Protein AF-A0A7S4N5Q4-F1 (afdb_monomer)

Foldseek 3Di:
DVVCVVVVLVVVLVVVCVVVVPDVVNVDPVVSVVSSVVVVVVVVVVCVVDVDPLLCCLVPVLVVVLCVPQPVVLVVLLVVLVVCVPVRDPVSNVVSVVSVVSSVVSVVVSVVSSVVSVVCVVVVDD

Structure (mmCIF, N/CA/C/O backbone):
data_AF-A0A7S4N5Q4-F1
#
_entry.id   AF-A0A7S4N5Q4-F1
#
loop_
_atom_site.group_PDB
_atom_site.id
_atom_site.type_symbol
_atom_site.label_atom_id
_atom_site.label_alt_id
_atom_site.label_comp_id
_atom_site.label_asym_id
_atom_site.label_entity_id
_atom_site.label_seq_id
_atom_site.pdbx_PDB_ins_code
_atom_site.Cartn_x
_atom_site.Cartn_y
_atom_site.Cartn_z
_atom_site.occupancy
_atom_site.B_iso_or_equiv
_atom_site.auth_seq_id
_atom_site.auth_comp_id
_atom_site.auth_asym_id
_atom_site.auth_atom_id
_atom_site.pdbx_PDB_model_num
ATOM 1 N N . ILE A 1 1 ? 18.848 3.398 -3.787 1.00 63.28 1 ILE A N 1
ATOM 2 C CA . ILE A 1 1 ? 17.854 2.361 -4.159 1.00 63.28 1 ILE A CA 1
ATOM 3 C C . ILE A 1 1 ? 18.402 0.935 -4.150 1.00 63.28 1 ILE A C 1
ATOM 5 O O . ILE A 1 1 ? 17.706 0.089 -3.616 1.00 63.28 1 ILE A O 1
ATOM 9 N N . LEU A 1 2 ? 19.618 0.643 -4.645 1.00 78.94 2 LEU A N 1
ATOM 10 C CA . LEU A 1 2 ? 20.124 -0.742 -4.739 1.00 78.94 2 LEU A CA 1
ATOM 11 C C . LEU A 1 2 ? 20.109 -1.502 -3.396 1.00 78.94 2 LEU A C 1
ATOM 13 O O . LEU A 1 2 ? 19.575 -2.600 -3.319 1.00 78.94 2 LEU A O 1
ATOM 17 N N . PHE A 1 3 ? 20.618 -0.890 -2.323 1.00 87.88 3 PHE A N 1
ATOM 18 C CA . PHE A 1 3 ? 20.611 -1.493 -0.980 1.00 87.88 3 PHE A CA 1
ATOM 19 C C . PHE A 1 3 ? 19.276 -1.350 -0.241 1.00 87.88 3 PHE A C 1
ATOM 21 O O . PHE A 1 3 ? 19.038 -2.033 0.747 1.00 87.88 3 PHE A O 1
ATOM 28 N N . THR A 1 4 ? 18.403 -0.460 -0.713 1.00 91.12 4 THR A N 1
ATOM 29 C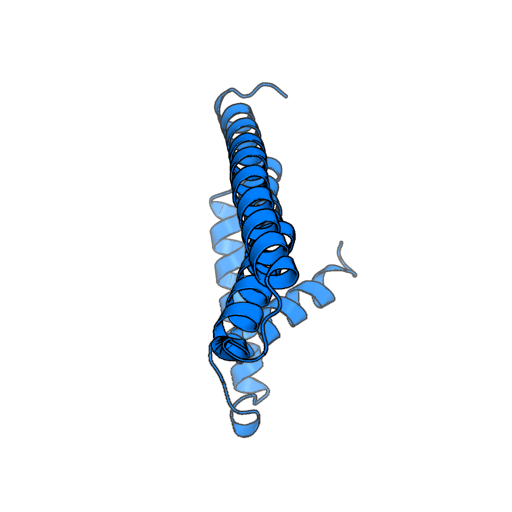 CA . THR A 1 4 ? 17.093 -0.211 -0.102 1.00 91.12 4 THR A CA 1
ATOM 30 C C . THR A 1 4 ? 16.040 -1.163 -0.651 1.00 91.12 4 THR A C 1
ATOM 32 O O . THR A 1 4 ? 15.177 -1.567 0.108 1.00 91.12 4 THR A O 1
ATOM 35 N N . TYR A 1 5 ? 16.126 -1.546 -1.930 1.00 88.19 5 TYR A N 1
ATOM 36 C CA . TYR A 1 5 ? 15.151 -2.376 -2.647 1.00 88.19 5 TYR A CA 1
ATOM 37 C C . TYR A 1 5 ? 14.817 -3.726 -1.983 1.00 88.19 5 TYR A C 1
ATOM 39 O O . TYR A 1 5 ? 13.643 -4.097 -2.000 1.00 88.19 5 TYR A O 1
ATOM 47 N N . PRO A 1 6 ? 15.765 -4.451 -1.350 1.00 89.19 6 PRO A N 1
ATOM 48 C CA . PRO A 1 6 ? 15.443 -5.722 -0.705 1.00 89.19 6 PRO A CA 1
ATOM 49 C C . PRO A 1 6 ? 14.391 -5.603 0.406 1.00 89.19 6 PRO A C 1
ATOM 51 O O . PRO A 1 6 ? 13.568 -6.498 0.557 1.00 89.19 6 PRO A O 1
ATOM 54 N N . LEU A 1 7 ? 14.378 -4.498 1.158 1.00 91.12 7 LEU A N 1
ATOM 55 C CA . LEU A 1 7 ? 13.452 -4.304 2.280 1.00 91.12 7 LEU A CA 1
ATOM 56 C C . LEU A 1 7 ? 11.972 -4.209 1.855 1.00 91.12 7 LEU A C 1
ATOM 58 O O . LEU A 1 7 ? 11.182 -5.031 2.320 1.00 91.12 7 LEU A O 1
ATOM 62 N N . PRO A 1 8 ? 11.555 -3.276 0.972 1.00 90.62 8 PRO A N 1
ATOM 63 C CA . PRO A 1 8 ? 10.177 -3.217 0.501 1.00 90.62 8 PRO A CA 1
ATOM 64 C C . PRO A 1 8 ? 9.802 -4.458 -0.315 1.00 90.62 8 PRO A C 1
ATOM 66 O O . PRO A 1 8 ? 8.653 -4.879 -0.255 1.00 90.62 8 PRO A O 1
ATOM 69 N N . PHE A 1 9 ? 10.749 -5.089 -1.021 1.00 91.25 9 PHE A N 1
ATOM 70 C CA . PHE A 1 9 ? 10.478 -6.337 -1.737 1.00 91.25 9 PHE A CA 1
ATOM 71 C C . PHE A 1 9 ? 10.090 -7.478 -0.785 1.00 91.25 9 PHE A C 1
ATOM 73 O O . PHE A 1 9 ? 9.093 -8.162 -1.016 1.00 91.25 9 PHE A O 1
ATOM 80 N N . ILE A 1 10 ? 10.839 -7.659 0.310 1.00 91.75 10 ILE A N 1
ATOM 81 C CA . ILE A 1 10 ? 10.496 -8.629 1.359 1.00 91.75 10 ILE A CA 1
ATOM 82 C C . ILE A 1 10 ? 9.144 -8.270 1.985 1.00 91.75 10 ILE A C 1
ATOM 84 O O . ILE A 1 10 ? 8.296 -9.146 2.113 1.00 91.75 10 ILE A O 1
ATOM 88 N N . GLY A 1 11 ? 8.898 -6.987 2.272 1.00 92.44 11 GLY A N 1
ATOM 89 C CA . GLY A 1 11 ? 7.614 -6.527 2.809 1.00 92.44 11 GLY A CA 1
ATOM 90 C C . GLY A 1 11 ? 6.416 -6.854 1.909 1.00 92.44 11 GLY A C 1
ATOM 91 O O . GLY A 1 11 ? 5.390 -7.314 2.400 1.00 92.44 11 GLY A O 1
ATOM 92 N N . VAL A 1 12 ? 6.543 -6.685 0.588 1.00 92.19 12 VAL A N 1
ATOM 93 C CA . VAL A 1 12 ? 5.489 -7.055 -0.375 1.00 92.19 12 VAL A CA 1
ATOM 94 C C . VAL A 1 12 ? 5.284 -8.567 -0.418 1.00 92.19 12 VAL A C 1
ATOM 96 O O . VAL A 1 12 ? 4.145 -9.031 -0.406 1.00 92.19 12 VAL A O 1
ATOM 99 N N . ARG A 1 13 ? 6.370 -9.347 -0.454 1.00 93.19 13 ARG A N 1
ATOM 100 C CA . ARG A 1 13 ? 6.296 -10.813 -0.457 1.00 93.19 13 ARG A CA 1
ATOM 101 C C . ARG A 1 13 ? 5.573 -11.329 0.785 1.00 93.19 13 ARG A C 1
ATOM 103 O O . ARG A 1 13 ? 4.680 -12.164 0.660 1.00 93.19 13 ARG A O 1
ATOM 110 N N . ASP A 1 14 ? 5.953 -10.829 1.952 1.00 91.25 14 ASP A N 1
ATOM 111 C CA . ASP A 1 14 ? 5.380 -11.251 3.226 1.00 91.25 14 ASP A CA 1
ATOM 112 C C . ASP A 1 14 ? 3.915 -10.781 3.332 1.00 91.25 14 ASP A C 1
ATOM 114 O O . ASP A 1 14 ? 3.043 -11.573 3.675 1.00 91.25 14 ASP A O 1
ATOM 118 N N . GLY A 1 15 ? 3.599 -9.565 2.867 1.00 91.19 15 GLY A N 1
ATOM 119 C CA . GLY A 1 15 ? 2.219 -9.079 2.775 1.00 91.19 15 GLY A CA 1
ATOM 120 C C . GLY A 1 15 ? 1.317 -9.934 1.873 1.00 91.19 15 GLY A C 1
ATOM 121 O O . GLY A 1 15 ? 0.159 -10.171 2.208 1.00 91.19 15 GLY A O 1
ATOM 122 N N . ILE A 1 16 ? 1.830 -10.454 0.750 1.00 92.50 16 ILE A N 1
ATOM 123 C CA . ILE A 1 16 ? 1.079 -11.389 -0.108 1.00 92.50 16 ILE A CA 1
ATOM 124 C C . ILE A 1 16 ? 0.805 -12.707 0.627 1.00 92.50 16 ILE A C 1
ATOM 126 O O . ILE A 1 16 ? -0.300 -13.240 0.528 1.00 92.50 16 ILE A O 1
ATOM 130 N N . LEU A 1 17 ? 1.785 -13.236 1.364 1.00 92.69 17 LEU A N 1
ATOM 131 C CA . LEU A 1 17 ? 1.611 -14.462 2.150 1.00 92.69 17 LEU A CA 1
ATOM 132 C C . LEU A 1 17 ? 0.564 -14.284 3.253 1.00 92.69 17 LEU A C 1
ATOM 134 O O . LEU A 1 17 ? -0.250 -15.189 3.452 1.00 92.69 17 LEU A O 1
ATOM 138 N N . ASP A 1 18 ? 0.545 -13.119 3.902 1.00 91.19 18 ASP A N 1
ATOM 139 C CA . ASP A 1 18 ? -0.433 -12.770 4.935 1.00 91.19 18 ASP A CA 1
ATOM 140 C C . ASP A 1 18 ? -1.847 -12.621 4.360 1.00 91.19 18 ASP A C 1
ATOM 142 O O . ASP A 1 18 ? -2.796 -13.184 4.906 1.00 91.19 18 ASP A O 1
ATOM 146 N N . ILE A 1 19 ? -2.002 -11.938 3.217 1.00 91.25 19 ILE A N 1
ATOM 147 C CA . ILE A 1 19 ? -3.297 -11.805 2.521 1.00 91.25 19 ILE A CA 1
ATOM 148 C C . ILE A 1 19 ? -3.833 -13.178 2.096 1.00 91.25 19 ILE A C 1
ATOM 150 O O . ILE A 1 19 ? -5.030 -13.439 2.200 1.00 91.25 19 ILE A O 1
ATOM 154 N N . LEU A 1 20 ? -2.951 -14.067 1.634 1.00 91.12 20 LEU A N 1
ATOM 155 C CA . LEU A 1 20 ? -3.299 -15.438 1.257 1.00 91.12 20 LEU A CA 1
ATOM 156 C C . LEU A 1 20 ? -3.423 -16.385 2.462 1.00 91.12 20 LEU A C 1
ATOM 158 O O . LEU A 1 20 ? -3.708 -17.568 2.266 1.00 91.12 20 LEU A O 1
ATOM 162 N N . MET A 1 21 ? -3.213 -15.887 3.688 1.00 90.25 21 MET A N 1
ATOM 163 C CA . MET A 1 21 ? -3.257 -16.651 4.938 1.00 90.25 21 MET A CA 1
ATOM 164 C C . MET A 1 21 ? -2.429 -17.946 4.868 1.00 90.25 21 MET A C 1
ATOM 166 O O . MET A 1 21 ? -2.850 -19.005 5.341 1.00 90.25 21 MET A O 1
ATOM 170 N N . VAL A 1 22 ? -1.254 -17.894 4.229 1.00 88.69 22 VAL A N 1
ATOM 171 C CA . VAL A 1 22 ? -0.423 -19.084 4.009 1.00 88.69 22 VAL A CA 1
ATOM 172 C C . VAL A 1 22 ? 0.238 -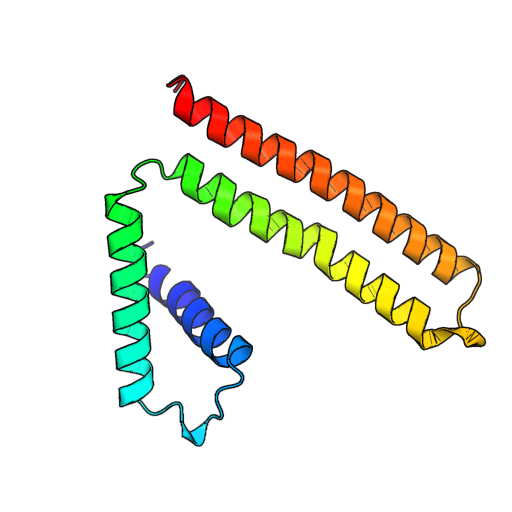19.493 5.328 1.00 88.69 22 VAL A C 1
ATOM 174 O O . VAL A 1 22 ? 1.052 -18.731 5.857 1.00 88.69 22 VAL A O 1
ATOM 177 N N . PRO A 1 23 ? -0.035 -20.705 5.850 1.00 85.62 23 PRO A N 1
ATOM 178 C CA . PRO A 1 23 ? 0.536 -21.147 7.114 1.00 85.62 23 PRO A CA 1
ATOM 179 C C . PRO A 1 23 ? 2.067 -21.255 7.027 1.00 85.62 23 PRO A C 1
ATOM 181 O O . PRO A 1 23 ? 2.595 -21.620 5.970 1.00 85.62 23 PRO A O 1
ATOM 184 N N . PRO A 1 24 ? 2.788 -21.008 8.136 1.00 82.25 24 PRO A N 1
ATOM 185 C CA . PRO A 1 24 ? 4.253 -20.961 8.159 1.00 82.25 24 PRO A CA 1
ATOM 186 C C . PRO A 1 24 ? 4.901 -22.273 7.696 1.00 82.25 24 PRO A C 1
ATOM 188 O O . PRO A 1 24 ? 5.951 -22.263 7.065 1.00 82.25 24 PRO A O 1
ATOM 191 N N . GLU A 1 25 ? 4.229 -23.405 7.903 1.00 83.19 25 GLU A N 1
ATOM 192 C CA . GLU A 1 25 ? 4.654 -24.732 7.436 1.00 83.19 25 GLU A CA 1
ATOM 193 C C . GLU A 1 25 ? 4.804 -24.819 5.906 1.00 83.19 25 GLU A C 1
ATOM 195 O O . GLU A 1 25 ? 5.623 -25.581 5.393 1.00 83.19 25 GLU A O 1
ATOM 200 N N . LYS A 1 26 ? 4.024 -24.026 5.159 1.00 81.69 26 LYS A N 1
ATOM 201 C CA . LYS A 1 26 ? 4.071 -23.960 3.690 1.00 81.69 26 LYS A CA 1
ATOM 202 C C . LYS A 1 26 ? 5.019 -22.881 3.170 1.00 81.69 26 LYS A C 1
ATOM 204 O O . LYS A 1 26 ? 5.299 -22.869 1.969 1.00 81.69 26 LYS A O 1
ATOM 209 N N . GLN A 1 27 ? 5.556 -22.028 4.041 1.00 84.25 27 GLN A N 1
ATOM 210 C CA . GLN A 1 27 ? 6.544 -20.995 3.710 1.00 84.25 27 GLN A CA 1
ATOM 211 C C . GLN A 1 27 ? 7.961 -21.591 3.623 1.00 84.25 27 GLN A C 1
ATOM 213 O O . GLN A 1 27 ? 8.923 -21.099 4.207 1.00 84.25 27 GLN A O 1
ATOM 218 N N . THR A 1 28 ? 8.094 -22.697 2.891 1.00 88.19 28 THR A N 1
ATOM 219 C CA . THR A 1 28 ? 9.384 -23.349 2.653 1.00 88.19 28 THR A CA 1
ATOM 220 C C . THR A 1 28 ? 10.249 -22.503 1.718 1.00 88.19 28 THR A C 1
ATOM 222 O O . THR A 1 28 ? 9.738 -21.757 0.880 1.00 88.19 28 THR A O 1
ATOM 225 N N . SER A 1 29 ? 11.574 -22.654 1.795 1.00 85.38 29 SER A N 1
ATOM 226 C CA . SER A 1 29 ? 12.513 -21.902 0.948 1.00 85.38 29 SER A CA 1
ATOM 227 C C . SER A 1 29 ? 12.234 -22.072 -0.550 1.00 85.38 29 SER A C 1
ATOM 229 O O . SER A 1 29 ? 12.384 -21.125 -1.313 1.00 85.38 29 SER A O 1
ATOM 231 N N . ALA A 1 30 ? 11.772 -23.253 -0.973 1.00 86.12 30 ALA A N 1
ATOM 232 C CA . ALA A 1 30 ? 11.386 -23.500 -2.359 1.00 86.12 30 ALA A CA 1
ATOM 233 C C . ALA A 1 30 ? 10.165 -22.659 -2.772 1.00 86.12 30 ALA A C 1
ATOM 235 O O . ALA A 1 30 ? 10.217 -21.964 -3.785 1.00 86.12 30 ALA A O 1
ATOM 236 N N . ASN A 1 31 ? 9.103 -22.653 -1.962 1.00 86.12 31 ASN A N 1
ATOM 237 C CA . ASN A 1 31 ? 7.885 -21.891 -2.250 1.00 86.12 31 ASN A CA 1
ATOM 238 C C . ASN A 1 31 ? 8.132 -20.377 -2.216 1.00 86.12 31 ASN A C 1
ATOM 240 O O . ASN A 1 31 ? 7.616 -19.648 -3.062 1.00 86.12 31 ASN A O 1
ATOM 244 N N . LEU A 1 32 ? 8.967 -19.903 -1.286 1.00 89.62 32 LEU A N 1
ATOM 245 C CA . LEU A 1 32 ? 9.358 -18.495 -1.203 1.00 89.62 32 LEU A CA 1
ATOM 246 C C . LEU A 1 32 ? 10.202 -18.054 -2.405 1.00 89.62 32 LEU A C 1
ATOM 248 O O . LEU A 1 32 ? 10.024 -16.937 -2.893 1.00 89.62 32 LEU A O 1
ATOM 252 N N . ASN A 1 33 ? 11.084 -18.920 -2.912 1.00 90.81 33 ASN A N 1
ATOM 253 C CA . ASN A 1 33 ? 11.866 -18.644 -4.118 1.00 90.81 33 ASN A CA 1
ATOM 254 C C . ASN A 1 33 ? 10.970 -18.584 -5.360 1.00 90.81 33 ASN A C 1
ATOM 256 O O . ASN A 1 33 ? 11.124 -17.679 -6.175 1.00 90.81 33 ASN A O 1
ATOM 260 N N . VAL A 1 34 ? 9.999 -19.494 -5.478 1.00 91.81 34 VAL A N 1
ATOM 261 C CA . VAL A 1 34 ? 9.003 -19.461 -6.561 1.00 91.81 34 VAL A CA 1
ATOM 262 C C . VAL A 1 34 ? 8.198 -18.163 -6.504 1.00 91.81 34 VAL A C 1
ATOM 264 O O . VAL A 1 34 ? 8.118 -17.460 -7.507 1.00 91.81 34 VAL A O 1
ATOM 267 N N . LEU A 1 35 ? 7.670 -17.797 -5.332 1.00 92.25 35 LEU A N 1
ATOM 268 C CA . LEU A 1 35 ? 6.942 -16.540 -5.145 1.00 92.25 35 LEU A CA 1
ATOM 269 C C . LEU A 1 35 ? 7.813 -15.324 -5.495 1.00 92.25 35 LEU A C 1
ATOM 271 O O . LEU A 1 35 ? 7.358 -14.419 -6.185 1.00 92.25 35 LEU A O 1
ATOM 275 N N . THR A 1 36 ? 9.079 -15.330 -5.079 1.00 93.19 36 THR A N 1
ATOM 276 C CA . THR A 1 36 ? 10.055 -14.282 -5.413 1.00 93.19 36 THR A CA 1
ATOM 277 C C . THR A 1 36 ? 10.225 -14.137 -6.924 1.00 93.1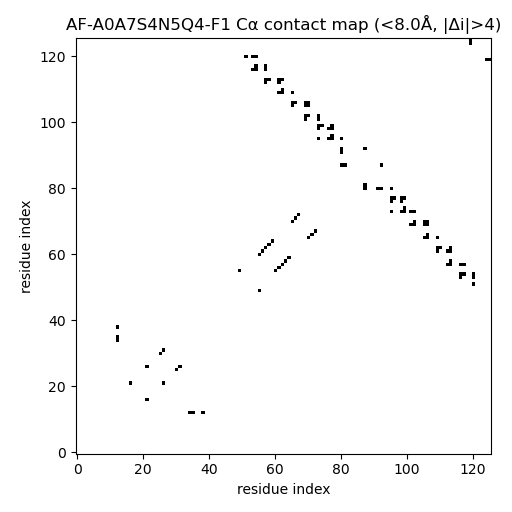9 36 THR A C 1
ATOM 279 O O . THR A 1 36 ? 10.129 -13.027 -7.442 1.00 93.19 36 THR A O 1
ATOM 282 N N . VAL A 1 37 ? 10.430 -15.244 -7.645 1.00 94.31 37 VAL A N 1
ATOM 283 C CA . VAL A 1 37 ? 10.562 -15.233 -9.110 1.00 94.31 37 VAL A CA 1
ATOM 284 C C . VAL A 1 37 ? 9.282 -14.722 -9.767 1.00 94.31 37 VAL A C 1
ATOM 286 O O . VAL A 1 37 ? 9.359 -13.893 -10.666 1.00 94.31 37 VAL A O 1
ATOM 289 N N . VAL A 1 38 ? 8.109 -15.149 -9.294 1.00 94.31 38 VAL A N 1
ATOM 290 C CA . VAL A 1 38 ? 6.814 -14.685 -9.815 1.00 94.31 38 VAL A CA 1
ATOM 291 C C . VAL A 1 38 ? 6.648 -13.175 -9.632 1.00 94.31 38 VAL A C 1
ATOM 293 O O . VAL A 1 38 ? 6.332 -12.484 -10.598 1.00 94.31 38 VAL A O 1
ATOM 296 N N . ILE A 1 39 ? 6.908 -12.645 -8.432 1.00 93.12 39 ILE A N 1
ATOM 297 C CA . ILE A 1 39 ? 6.815 -11.203 -8.157 1.00 93.12 39 ILE A CA 1
ATOM 298 C C . ILE A 1 39 ? 7.795 -10.426 -9.049 1.00 93.12 39 ILE A C 1
ATOM 300 O O . ILE A 1 39 ? 7.412 -9.414 -9.631 1.00 93.12 39 ILE A O 1
ATOM 304 N N . LEU A 1 40 ? 9.034 -10.906 -9.213 1.00 93.50 40 LEU A N 1
ATOM 305 C CA . LEU A 1 40 ? 10.019 -10.261 -10.088 1.00 93.50 40 LEU A CA 1
ATOM 306 C C . LEU A 1 40 ? 9.578 -10.258 -11.554 1.00 93.50 40 LEU A C 1
ATOM 308 O O . LEU A 1 40 ? 9.664 -9.217 -12.195 1.00 93.50 40 LEU A O 1
ATOM 312 N N . VAL A 1 41 ? 9.060 -11.375 -12.070 1.00 95.06 41 VAL A N 1
ATOM 313 C CA . VAL A 1 41 ? 8.551 -11.460 -13.449 1.00 95.06 41 VAL A CA 1
ATOM 314 C C . VAL A 1 41 ? 7.396 -10.485 -13.667 1.00 95.06 41 VAL A C 1
ATOM 316 O O . VAL A 1 41 ? 7.368 -9.804 -14.688 1.00 95.06 41 VAL A O 1
ATOM 319 N N . ILE A 1 42 ? 6.475 -10.369 -12.706 1.00 93.38 42 ILE A N 1
ATOM 320 C CA . ILE A 1 42 ? 5.359 -9.417 -12.783 1.00 93.38 42 ILE A CA 1
ATOM 321 C C . ILE A 1 42 ? 5.879 -7.978 -12.800 1.00 93.38 42 ILE A C 1
ATOM 323 O O . ILE A 1 42 ? 5.494 -7.208 -13.675 1.00 93.38 42 ILE A O 1
ATOM 327 N N . ILE A 1 43 ? 6.778 -7.613 -11.880 1.00 91.62 43 ILE A N 1
ATOM 328 C CA . ILE A 1 43 ? 7.350 -6.259 -11.828 1.00 91.62 43 ILE A CA 1
ATOM 329 C C . ILE A 1 43 ? 8.119 -5.948 -13.118 1.00 91.62 43 ILE A C 1
ATOM 331 O O . ILE A 1 43 ? 7.977 -4.856 -13.659 1.00 91.62 43 ILE A O 1
ATOM 335 N N . SER A 1 44 ? 8.887 -6.901 -13.654 1.00 92.00 44 SER A N 1
ATOM 336 C CA . SER A 1 44 ? 9.588 -6.736 -14.931 1.00 92.00 44 SER A CA 1
ATOM 337 C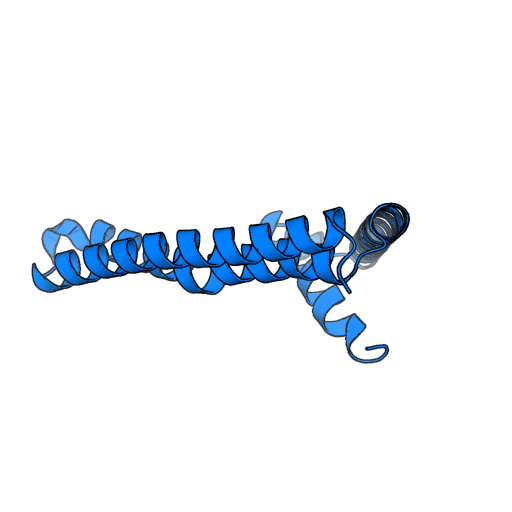 C . SER A 1 44 ? 8.628 -6.586 -16.110 1.00 92.00 44 SER A C 1
ATOM 339 O O . SER A 1 44 ? 8.869 -5.751 -16.973 1.00 92.00 44 SER A O 1
ATOM 341 N N . ALA A 1 45 ? 7.526 -7.336 -16.147 1.00 93.00 45 ALA A N 1
ATOM 342 C CA . ALA A 1 45 ? 6.508 -7.187 -17.185 1.00 93.00 45 ALA A CA 1
ATOM 343 C C . ALA A 1 45 ? 5.804 -5.822 -17.106 1.00 93.00 45 ALA A C 1
ATOM 345 O O . ALA A 1 45 ? 5.592 -5.183 -18.133 1.00 93.00 45 ALA A O 1
ATOM 346 N N . LEU A 1 46 ? 5.496 -5.347 -15.895 1.00 88.94 46 LEU A N 1
ATOM 347 C CA . LEU A 1 46 ? 4.944 -4.008 -15.675 1.00 88.94 46 LEU A CA 1
ATOM 348 C C . LEU A 1 46 ? 5.929 -2.919 -16.110 1.00 88.94 46 LEU A C 1
ATOM 350 O O . LEU A 1 46 ? 5.520 -1.963 -16.759 1.00 88.94 46 LEU A O 1
ATOM 354 N N . ALA A 1 47 ? 7.221 -3.090 -15.825 1.00 88.88 47 ALA A N 1
ATOM 355 C CA . ALA A 1 47 ? 8.259 -2.147 -16.233 1.00 88.88 47 ALA A CA 1
ATOM 356 C C . ALA A 1 47 ? 8.413 -2.035 -17.759 1.00 88.88 47 ALA A C 1
ATOM 358 O O . ALA A 1 47 ? 8.821 -0.990 -18.239 1.00 88.88 47 ALA A O 1
ATOM 359 N N . VAL A 1 48 ? 8.069 -3.078 -18.526 1.00 89.75 48 VAL A N 1
ATOM 360 C CA . VAL A 1 48 ? 8.074 -3.026 -20.002 1.00 89.75 48 VAL A CA 1
ATOM 361 C C . VAL A 1 48 ? 6.888 -2.227 -20.557 1.00 89.75 48 VAL A C 1
ATOM 363 O O . VAL A 1 48 ? 6.946 -1.755 -21.687 1.00 89.75 48 VAL A O 1
ATOM 366 N N . HIS A 1 49 ? 5.796 -2.099 -19.798 1.00 84.69 49 HIS A N 1
ATOM 367 C CA . HIS A 1 49 ? 4.592 -1.395 -20.246 1.00 84.69 49 HIS A CA 1
ATOM 368 C C . HIS A 1 49 ? 4.480 0.033 -19.695 1.00 84.69 49 HIS A C 1
ATOM 370 O O . HIS A 1 49 ? 3.839 0.879 -20.314 1.00 84.69 49 HIS A O 1
ATOM 376 N N . PHE A 1 50 ? 5.083 0.300 -18.536 1.00 82.25 50 PHE A N 1
ATOM 377 C CA . PHE A 1 50 ? 4.977 1.567 -17.821 1.00 82.25 50 PHE A CA 1
ATOM 378 C C . PHE A 1 50 ? 6.348 2.229 -17.661 1.00 82.25 50 PHE A C 1
ATOM 380 O O . PHE A 1 50 ? 7.030 2.027 -16.656 1.00 82.25 50 PHE A O 1
ATOM 387 N N . ASP A 1 51 ? 6.719 3.055 -18.638 1.00 83.44 51 ASP A N 1
ATOM 388 C CA . ASP A 1 51 ? 7.980 3.808 -18.616 1.00 83.44 51 ASP A CA 1
ATOM 389 C C . ASP A 1 51 ? 7.906 5.092 -17.763 1.00 83.44 51 ASP A C 1
ATOM 391 O O . ASP A 1 51 ? 8.930 5.581 -17.280 1.00 83.44 51 ASP A O 1
ATOM 395 N N . ASP A 1 52 ? 6.704 5.634 -17.526 1.00 84.38 52 ASP A N 1
ATOM 396 C CA . ASP A 1 52 ? 6.528 6.832 -16.698 1.00 84.38 52 ASP A CA 1
ATOM 397 C C . ASP A 1 52 ? 6.483 6.490 -15.197 1.00 84.38 52 ASP A C 1
ATOM 399 O O . ASP A 1 52 ? 5.457 6.099 -14.625 1.00 84.38 52 ASP A O 1
ATOM 403 N N . LEU A 1 53 ? 7.621 6.711 -14.536 1.00 85.25 53 LEU A N 1
ATOM 404 C CA . LEU A 1 53 ? 7.789 6.557 -13.090 1.00 85.25 53 LEU A CA 1
ATOM 405 C C . LEU A 1 53 ? 6.878 7.488 -12.271 1.00 85.25 53 LEU A C 1
ATOM 407 O O . LEU A 1 53 ? 6.468 7.123 -11.168 1.00 85.25 53 LEU A O 1
ATOM 411 N N . GLY A 1 54 ? 6.561 8.679 -12.782 1.00 85.94 54 GLY A N 1
ATOM 412 C CA . GLY A 1 54 ? 5.652 9.637 -12.159 1.00 85.94 54 GLY A CA 1
ATOM 413 C C . GLY A 1 54 ? 4.219 9.117 -12.130 1.00 85.94 54 GLY A C 1
ATOM 414 O O . GLY A 1 54 ? 3.583 9.144 -11.073 1.00 85.94 54 GLY A O 1
ATOM 415 N N . MET A 1 55 ? 3.745 8.551 -13.242 1.00 84.38 55 MET A N 1
ATOM 416 C CA . MET A 1 55 ? 2.428 7.914 -13.316 1.00 84.38 55 MET A CA 1
ATOM 417 C C . MET A 1 55 ? 2.335 6.701 -12.380 1.00 84.38 55 MET A C 1
ATOM 419 O O . MET A 1 55 ? 1.384 6.593 -11.602 1.00 84.38 55 MET A O 1
ATOM 423 N N . VAL A 1 56 ? 3.339 5.814 -12.396 1.00 89.12 56 VAL A N 1
ATOM 424 C CA . VAL A 1 56 ? 3.384 4.636 -11.509 1.00 89.12 56 VAL A CA 1
ATOM 425 C C . VAL A 1 56 ? 3.379 5.059 -10.039 1.00 89.12 56 VAL A C 1
ATOM 427 O O . VAL A 1 56 ? 2.644 4.487 -9.232 1.00 89.12 56 VAL A O 1
ATOM 430 N N . ASN A 1 57 ? 4.148 6.088 -9.681 1.00 89.31 57 ASN A N 1
ATOM 431 C CA . ASN A 1 57 ? 4.192 6.603 -8.317 1.00 89.31 57 ASN A CA 1
ATOM 432 C C . ASN A 1 57 ? 2.877 7.278 -7.897 1.00 89.31 57 ASN A C 1
ATOM 434 O O . ASN A 1 57 ? 2.442 7.112 -6.760 1.00 89.31 57 ASN A O 1
ATOM 438 N N . ALA A 1 58 ? 2.217 8.013 -8.790 1.00 88.94 58 ALA A N 1
ATOM 439 C CA . ALA A 1 58 ? 0.942 8.649 -8.482 1.00 88.94 58 ALA A CA 1
ATOM 440 C C . ALA A 1 58 ? -0.177 7.621 -8.297 1.00 88.94 58 ALA A C 1
ATOM 442 O O . ALA A 1 58 ? -0.882 7.658 -7.290 1.00 88.94 58 ALA A O 1
ATOM 443 N N . ILE A 1 59 ? -0.309 6.665 -9.218 1.00 88.75 59 ILE A N 1
ATOM 444 C CA . ILE A 1 59 ? -1.329 5.619 -9.122 1.00 88.75 59 ILE A CA 1
ATOM 445 C C . ILE A 1 59 ? -1.027 4.714 -7.933 1.00 88.75 59 ILE A C 1
ATOM 447 O O . ILE A 1 59 ? -1.889 4.532 -7.082 1.00 88.75 59 ILE A O 1
ATOM 451 N N . GLY A 1 60 ? 0.187 4.175 -7.827 1.00 88.62 60 GLY A N 1
ATOM 452 C CA . GLY A 1 60 ? 0.561 3.279 -6.738 1.00 88.62 60 GLY A CA 1
ATOM 453 C C . GLY A 1 60 ? 0.614 4.002 -5.394 1.00 88.62 60 GLY A C 1
ATOM 454 O O . GLY A 1 60 ? -0.177 3.725 -4.499 1.00 88.62 60 GLY A O 1
ATOM 455 N N . GLY A 1 61 ? 1.530 4.955 -5.249 1.00 88.00 61 GLY A N 1
ATOM 456 C CA . GLY A 1 61 ? 1.771 5.660 -3.991 1.00 88.00 61 GLY A CA 1
ATOM 457 C C . GLY A 1 61 ? 0.634 6.594 -3.580 1.00 88.00 61 GLY A C 1
ATOM 458 O O . GLY A 1 61 ? 0.250 6.606 -2.413 1.00 88.00 61 GLY A O 1
ATOM 459 N N . GLY A 1 62 ? 0.056 7.343 -4.521 1.00 89.31 62 GLY A N 1
ATOM 460 C CA . GLY A 1 62 ? -1.028 8.287 -4.235 1.00 89.31 62 GLY A CA 1
ATOM 461 C C . GLY A 1 62 ? -2.330 7.595 -3.834 1.00 89.31 62 GLY A C 1
ATOM 462 O O . GLY A 1 62 ? -2.927 7.959 -2.817 1.00 89.31 62 GLY A O 1
ATOM 463 N N . SER A 1 63 ? -2.757 6.564 -4.573 1.00 91.00 63 SER A N 1
ATOM 464 C CA . SER A 1 63 ? -3.996 5.847 -4.235 1.00 91.00 63 SER A CA 1
ATOM 465 C C . SER A 1 63 ? -3.839 4.977 -2.984 1.00 91.00 63 SER A C 1
ATOM 467 O O . SER A 1 63 ? -4.641 5.103 -2.057 1.00 91.00 63 SER A O 1
ATOM 469 N N . LEU A 1 64 ? -2.776 4.167 -2.890 1.00 91.75 64 LEU A N 1
ATOM 470 C CA . LEU A 1 64 ? -2.543 3.312 -1.721 1.00 91.75 64 LEU A CA 1
ATOM 471 C C . LEU A 1 64 ? -2.248 4.150 -0.474 1.00 91.75 64 LEU A C 1
ATOM 473 O O . LEU A 1 64 ? -2.751 3.840 0.603 1.00 91.75 64 LEU A O 1
ATOM 477 N N . GLY A 1 65 ? -1.507 5.251 -0.612 1.00 92.69 65 GLY A N 1
ATOM 478 C CA . GLY A 1 65 ? -1.269 6.198 0.476 1.00 92.69 65 GLY A CA 1
ATOM 479 C C . GLY A 1 65 ? -2.562 6.839 0.977 1.00 92.69 65 GLY A C 1
ATOM 480 O O . GLY A 1 65 ? -2.786 6.896 2.184 1.00 92.69 65 GLY A O 1
ATOM 481 N N . THR A 1 66 ? -3.460 7.241 0.071 1.00 93.38 66 THR A N 1
ATOM 482 C CA . THR A 1 66 ? -4.779 7.782 0.445 1.00 93.38 66 THR A CA 1
ATOM 483 C C . THR A 1 66 ? -5.611 6.746 1.202 1.00 93.38 66 THR A C 1
ATOM 485 O O . THR A 1 66 ? -6.232 7.072 2.216 1.00 93.38 66 THR A O 1
ATOM 488 N N . LEU A 1 67 ? -5.589 5.485 0.762 1.00 93.44 67 LEU A N 1
ATOM 489 C CA . LEU A 1 67 ? -6.285 4.398 1.450 1.00 93.44 67 LEU A CA 1
ATOM 490 C C . LEU A 1 67 ? -5.748 4.186 2.870 1.00 93.44 67 L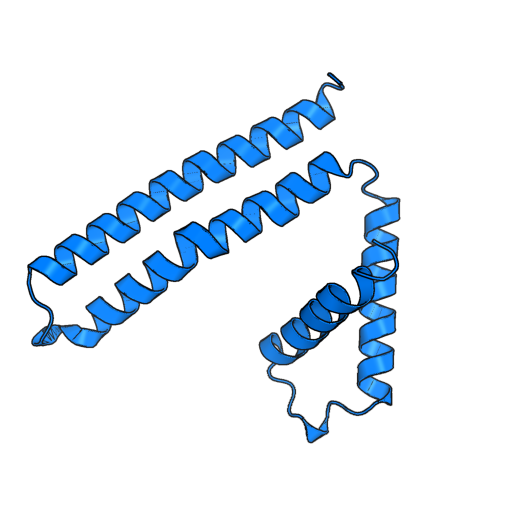EU A C 1
ATOM 492 O O . LEU A 1 67 ? -6.528 4.132 3.821 1.00 93.44 67 LEU A O 1
ATOM 496 N N . VAL A 1 68 ? -4.426 4.122 3.026 1.00 93.75 68 VAL A N 1
ATOM 497 C CA . VAL A 1 68 ? -3.787 3.864 4.323 1.00 93.75 68 VAL A CA 1
ATOM 498 C C . VAL A 1 68 ? -3.970 5.026 5.297 1.00 93.75 68 VAL A C 1
ATOM 500 O O . VAL A 1 68 ? -4.228 4.793 6.475 1.00 93.75 68 VAL A O 1
ATOM 503 N N . VAL A 1 69 ? -3.867 6.269 4.825 1.00 93.38 69 VAL A N 1
ATOM 504 C CA . VAL A 1 69 ? -3.885 7.458 5.691 1.00 93.38 69 VAL A CA 1
ATOM 505 C C . VAL A 1 69 ? -5.303 7.920 6.027 1.00 93.38 69 VAL A C 1
ATOM 507 O O . VAL A 1 69 ? -5.547 8.338 7.156 1.00 93.38 69 VAL A O 1
ATOM 510 N N . PHE A 1 70 ? -6.245 7.847 5.082 1.00 92.50 70 PHE A N 1
ATOM 511 C CA . PHE A 1 70 ? -7.589 8.407 5.268 1.00 92.50 70 PHE A CA 1
ATOM 512 C C . PHE A 1 70 ? -8.686 7.349 5.389 1.00 92.50 70 PHE A C 1
ATOM 514 O O . PHE A 1 70 ? -9.592 7.510 6.204 1.00 92.50 70 PHE A O 1
ATOM 521 N N . VAL A 1 71 ? -8.630 6.270 4.604 1.00 93.50 71 VAL A N 1
ATOM 522 C CA . VAL A 1 71 ? -9.735 5.298 4.526 1.00 93.50 71 VAL A CA 1
ATOM 523 C C . VAL A 1 71 ? -9.681 4.275 5.655 1.00 93.50 71 VAL A C 1
ATOM 525 O O . VAL A 1 71 ? -10.648 4.134 6.404 1.00 93.50 71 VAL A O 1
ATOM 528 N N . PHE A 1 72 ? -8.562 3.568 5.815 1.00 94.12 72 PHE A N 1
ATOM 529 C CA . PHE A 1 72 ? -8.443 2.507 6.817 1.00 94.12 72 PHE A CA 1
ATOM 530 C C . PHE A 1 72 ? -8.675 2.972 8.263 1.00 94.12 72 PHE A C 1
ATOM 532 O O . PHE A 1 72 ? -9.485 2.331 8.936 1.00 94.12 72 PHE A O 1
ATOM 539 N N . PRO A 1 73 ? -8.072 4.067 8.768 1.00 92.69 73 PRO A N 1
ATOM 540 C CA . PRO A 1 73 ? -8.324 4.500 10.143 1.00 92.69 73 PRO A CA 1
ATOM 541 C C . PRO A 1 73 ? -9.776 4.946 10.362 1.00 92.69 73 PRO A C 1
ATOM 543 O O . PRO A 1 73 ? -10.356 4.625 11.399 1.00 92.69 73 PRO A O 1
ATOM 546 N N . ALA A 1 74 ? -10.393 5.617 9.383 1.00 92.75 74 ALA A N 1
ATOM 547 C CA . ALA A 1 74 ? -11.789 6.039 9.477 1.00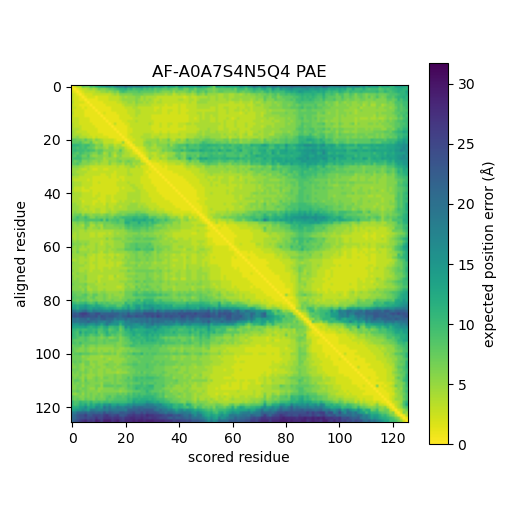 92.75 74 ALA A CA 1
ATOM 548 C C . ALA A 1 74 ? -12.747 4.840 9.520 1.00 92.75 74 ALA A C 1
ATOM 550 O O . ALA A 1 74 ? -13.637 4.797 10.369 1.00 92.75 74 ALA A O 1
ATOM 551 N N . LEU A 1 75 ? -12.537 3.837 8.660 1.00 93.00 75 LEU A N 1
ATOM 552 C CA . LEU A 1 75 ? -13.338 2.611 8.661 1.00 93.00 75 LEU A CA 1
ATOM 553 C C . LEU A 1 75 ? -13.124 1.781 9.929 1.00 93.00 75 LEU A C 1
ATOM 555 O O . LEU A 1 75 ? -14.094 1.273 10.489 1.00 93.00 75 LEU A O 1
ATOM 559 N N . MET A 1 76 ? -11.882 1.668 10.405 1.00 92.25 76 MET A N 1
ATOM 560 C CA . MET A 1 76 ? -11.557 0.934 11.629 1.00 92.25 76 MET A CA 1
ATOM 561 C C . MET A 1 76 ? -12.227 1.572 12.849 1.00 92.25 76 MET A C 1
ATOM 563 O O . MET A 1 76 ? -12.878 0.875 13.626 1.00 92.25 76 MET A O 1
ATOM 567 N N . TYR A 1 77 ? -12.124 2.895 12.993 1.00 91.06 77 TYR A N 1
ATOM 568 C CA . TYR A 1 77 ? -12.748 3.622 14.097 1.00 91.06 77 TYR A CA 1
ATOM 569 C C . TYR A 1 77 ? -14.278 3.594 14.004 1.00 91.06 77 TYR A C 1
ATOM 571 O O . TYR A 1 77 ? -14.955 3.329 14.997 1.00 91.06 77 TYR A O 1
ATOM 579 N N . HIS A 1 78 ? -14.840 3.765 12.805 1.00 88.88 78 HIS A N 1
ATOM 580 C CA . HIS A 1 78 ? -16.280 3.645 12.591 1.00 88.88 78 HIS A CA 1
ATOM 581 C C . HIS A 1 78 ? -16.803 2.241 12.939 1.00 88.88 78 HIS A C 1
ATOM 583 O O . HIS A 1 78 ? -17.810 2.109 13.634 1.00 88.88 78 HIS A O 1
ATOM 589 N N . GLY A 1 79 ? -16.104 1.188 12.503 1.00 88.25 79 GLY A N 1
ATOM 590 C CA . GLY A 1 79 ? -16.435 -0.198 12.832 1.00 88.25 79 GLY A CA 1
ATOM 591 C C . GLY A 1 79 ? -16.339 -0.482 14.332 1.00 88.25 79 GLY A C 1
ATOM 592 O O . GLY A 1 79 ? -17.231 -1.114 14.894 1.00 88.25 79 GLY A O 1
ATOM 593 N N . TYR A 1 80 ? -15.308 0.039 14.998 1.00 88.69 80 TYR A N 1
ATOM 594 C CA . TYR A 1 80 ? -15.139 -0.071 16.446 1.00 88.69 80 TYR A CA 1
ATOM 595 C C . TYR A 1 80 ? -16.298 0.580 17.217 1.00 88.69 80 TYR A C 1
ATOM 597 O O . TYR A 1 80 ? -16.924 -0.076 18.047 1.00 88.69 80 TYR A O 1
ATOM 605 N N . VAL A 1 81 ? -16.649 1.829 16.892 1.00 86.94 81 VAL A N 1
ATOM 606 C CA . VAL A 1 81 ? -17.755 2.554 17.545 1.00 86.94 81 VAL A CA 1
ATOM 607 C C . VAL A 1 81 ? -19.106 1.884 17.281 1.00 86.94 81 VAL A C 1
ATOM 609 O O . VAL A 1 81 ? -19.956 1.851 18.168 1.00 86.94 81 VAL A O 1
ATOM 612 N N . LYS A 1 82 ? -19.307 1.297 16.095 1.00 82.00 82 LYS A N 1
ATOM 613 C CA . LYS A 1 82 ? -20.520 0.530 15.778 1.00 82.00 82 LYS A CA 1
ATOM 614 C C . LYS A 1 82 ? -20.643 -0.750 16.613 1.00 82.00 82 LYS A C 1
ATOM 616 O O . LYS A 1 82 ? -21.745 -1.103 17.013 1.00 82.00 82 LYS A O 1
ATOM 621 N N . ASN A 1 83 ? -19.534 -1.435 16.891 1.00 85.19 83 ASN A N 1
ATOM 622 C CA . ASN A 1 83 ? -19.533 -2.651 17.714 1.00 85.19 83 ASN A CA 1
ATOM 623 C C . ASN A 1 83 ? -19.749 -2.371 19.216 1.00 85.19 83 ASN A C 1
ATOM 625 O O . ASN A 1 83 ? -20.135 -3.274 19.950 1.00 85.19 83 ASN A O 1
ATOM 629 N N . LEU A 1 84 ? -19.546 -1.129 19.665 1.00 82.38 84 LEU A N 1
ATOM 630 C CA . LEU A 1 84 ? -19.766 -0.658 21.041 1.00 82.38 84 LEU A CA 1
ATOM 631 C C . LEU A 1 84 ? -21.224 -0.269 21.353 1.00 82.38 84 LEU A C 1
ATOM 633 O O . LEU A 1 84 ? -21.469 0.299 22.409 1.00 82.38 84 LEU A O 1
ATOM 637 N N . ASP A 1 85 ? -22.168 -0.545 20.448 1.00 67.19 85 ASP A N 1
ATOM 638 C CA . ASP A 1 85 ? -23.546 -0.024 20.338 1.00 67.19 85 ASP A CA 1
ATOM 639 C C . ASP A 1 85 ? -24.238 0.492 21.629 1.00 67.19 85 ASP A C 1
ATOM 641 O O . ASP A 1 85 ? -24.804 1.591 21.605 1.00 67.19 85 ASP A O 1
ATOM 645 N N . TYR A 1 86 ? -24.156 -0.244 22.749 1.00 61.59 86 TYR A N 1
ATOM 646 C CA . TYR A 1 86 ? -24.785 0.085 24.041 1.00 61.59 86 TYR A CA 1
ATOM 647 C C . TYR A 1 86 ? -23.949 0.992 24.978 1.00 61.59 86 TYR A C 1
ATOM 649 O O . TYR A 1 86 ? -24.527 1.756 25.746 1.00 61.59 86 TYR A O 1
ATOM 657 N N . ASP A 1 87 ? -22.614 0.957 24.892 1.00 67.81 87 ASP A N 1
ATOM 658 C CA . ASP A 1 87 ? -21.670 1.777 25.685 1.00 67.81 87 ASP A CA 1
ATOM 659 C C . ASP A 1 87 ? -21.145 3.006 24.917 1.00 67.81 87 ASP A C 1
ATOM 661 O O . ASP A 1 87 ? -20.378 3.814 25.442 1.00 67.81 87 ASP A O 1
ATOM 665 N N . ALA A 1 88 ? -21.537 3.161 23.651 1.00 68.00 88 ALA A N 1
ATOM 666 C CA . ALA A 1 88 ? -21.061 4.247 22.808 1.00 68.00 88 ALA A CA 1
ATOM 667 C C . ALA A 1 88 ? -21.694 5.594 23.203 1.00 68.00 88 ALA A C 1
ATOM 669 O O . ALA A 1 88 ? -22.874 5.856 22.935 1.00 68.00 88 ALA A O 1
ATOM 670 N N . THR A 1 89 ? -20.881 6.494 23.759 1.00 78.38 89 THR A N 1
ATOM 671 C CA . THR A 1 89 ? -21.277 7.873 24.075 1.00 78.38 89 THR A CA 1
ATOM 672 C C . THR A 1 89 ? -21.692 8.617 22.800 1.00 78.38 89 THR A C 1
ATOM 674 O O . THR A 1 89 ? -21.130 8.425 21.719 1.00 78.38 89 THR A O 1
ATOM 677 N N . CYS A 1 90 ? -22.665 9.525 22.915 1.00 75.12 90 CYS A N 1
ATOM 678 C CA . CYS A 1 90 ? -23.155 10.337 21.793 1.00 75.12 90 CYS A CA 1
ATOM 679 C C . CYS A 1 90 ? -22.029 11.150 21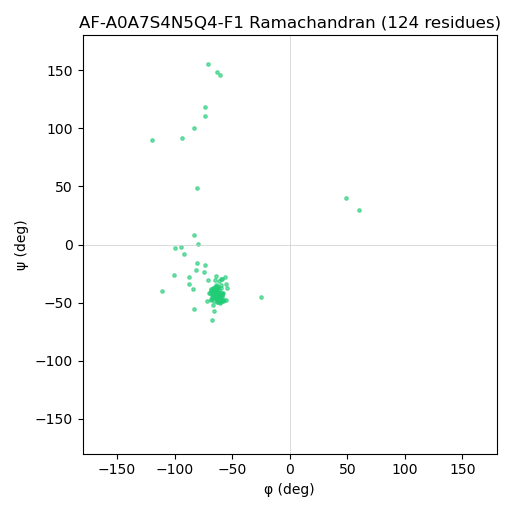.107 1.00 75.12 90 CYS A C 1
ATOM 681 O O . CYS A 1 90 ? -22.085 11.410 19.905 1.00 75.12 90 CYS A O 1
ATOM 683 N N . GLU A 1 91 ? -20.978 11.500 21.855 1.00 81.25 91 GLU A N 1
ATOM 684 C CA . GLU A 1 91 ? -19.756 12.135 21.345 1.00 81.25 91 GLU A CA 1
ATOM 685 C C . GLU A 1 91 ? -18.944 11.206 20.436 1.00 81.25 91 GLU A C 1
ATOM 687 O O . GLU A 1 91 ? -18.617 11.599 19.322 1.00 81.25 91 GLU A O 1
ATOM 692 N N . GLN A 1 92 ? -18.732 9.946 20.821 1.00 80.06 92 GLN A N 1
ATOM 693 C CA . GLN A 1 92 ? -17.993 8.966 20.009 1.00 80.06 92 GLN A CA 1
ATOM 694 C C . GLN A 1 92 ? -18.696 8.681 18.674 1.00 80.06 92 GLN A C 1
ATOM 696 O O . GLN A 1 92 ? -18.054 8.531 17.636 1.00 80.06 92 GLN A O 1
ATOM 701 N N . LYS A 1 93 ? -20.038 8.675 18.661 1.00 80.75 93 LYS A N 1
ATOM 702 C CA . LYS A 1 93 ? -20.818 8.555 17.415 1.00 80.75 93 LYS A CA 1
ATOM 703 C C . LYS A 1 93 ? -20.611 9.768 16.496 1.00 80.75 93 LYS A C 1
ATOM 705 O O . LYS A 1 93 ? -20.503 9.601 15.280 1.00 80.75 93 LYS A O 1
ATOM 710 N N . LYS A 1 94 ? -20.510 10.981 17.056 1.00 85.62 94 LYS A N 1
ATOM 711 C CA . LYS A 1 94 ? -20.209 12.207 16.293 1.00 85.62 94 LYS A CA 1
ATOM 712 C C . LYS A 1 94 ? -18.768 12.235 15.790 1.00 85.62 94 LYS A C 1
ATOM 714 O O . LYS A 1 94 ? -18.553 12.593 14.636 1.00 85.62 94 LYS A O 1
ATOM 719 N N . GLU A 1 95 ? -17.809 11.822 16.611 1.00 87.31 95 GLU A N 1
ATOM 720 C CA . GLU A 1 95 ? -16.404 11.679 16.218 1.00 87.31 95 GLU A CA 1
ATOM 721 C C . GLU A 1 95 ? -16.256 10.678 15.070 1.00 87.31 95 GLU A C 1
ATOM 723 O O . GLU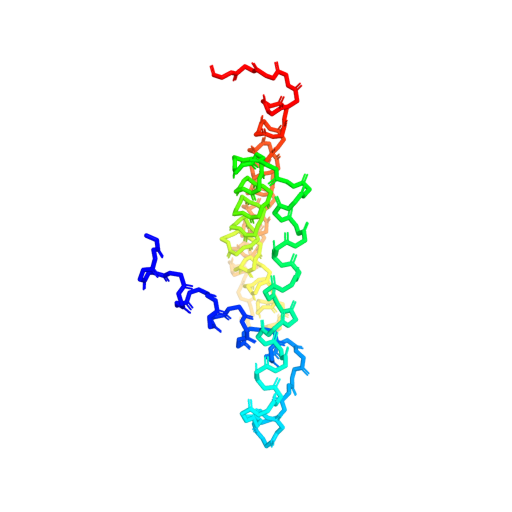 A 1 95 ? -15.569 10.961 14.092 1.00 87.31 95 GLU A O 1
ATOM 728 N N . ALA A 1 96 ? -16.970 9.548 15.123 1.00 87.19 96 ALA A N 1
ATOM 729 C CA . ALA A 1 96 ? -16.939 8.548 14.058 1.00 87.19 96 ALA A CA 1
ATOM 730 C C . ALA A 1 96 ? -17.528 9.095 12.755 1.00 87.19 96 ALA A C 1
ATOM 732 O O . ALA A 1 96 ? -16.981 8.863 11.679 1.00 87.19 96 ALA A O 1
ATOM 733 N N . MET A 1 97 ? -18.616 9.864 12.842 1.00 87.38 97 MET A N 1
ATOM 734 C CA . MET A 1 97 ? -19.198 10.534 11.680 1.00 87.38 97 MET A CA 1
ATOM 735 C C . MET A 1 97 ? -18.257 11.604 11.107 1.00 87.38 97 MET A C 1
ATOM 737 O O . MET A 1 97 ? -18.134 11.720 9.889 1.00 87.38 97 MET A O 1
ATOM 741 N N . PHE A 1 98 ? -17.551 12.350 11.961 1.00 92.81 98 PHE A N 1
ATOM 742 C CA . PHE A 1 98 ? -16.550 13.327 11.532 1.00 92.81 98 PHE A CA 1
ATOM 743 C C . PHE A 1 98 ? -15.347 12.654 10.855 1.00 92.81 98 PHE A C 1
ATOM 745 O O . PHE A 1 98 ? -14.900 13.117 9.808 1.00 92.81 98 PHE A O 1
ATOM 752 N N . ALA A 1 99 ? -14.877 11.521 11.385 1.00 91.06 99 ALA A N 1
ATOM 753 C CA . ALA A 1 99 ? -13.807 10.724 10.788 1.00 91.06 99 ALA A CA 1
ATOM 754 C C . ALA A 1 99 ? -14.183 10.203 9.390 1.00 91.06 99 ALA A C 1
ATOM 756 O O . ALA A 1 99 ? -13.383 10.296 8.461 1.00 91.06 99 ALA A O 1
ATOM 757 N N . VAL A 1 100 ? -15.421 9.730 9.206 1.00 92.44 100 VAL A N 1
ATOM 758 C CA . VAL A 1 100 ? -15.941 9.350 7.880 1.00 92.44 100 VAL A CA 1
ATOM 759 C C . VAL A 1 100 ? -16.049 10.569 6.952 1.00 92.44 100 VAL A C 1
ATOM 761 O O . VAL A 1 100 ? -15.731 10.477 5.769 1.00 92.44 100 VAL A O 1
ATOM 764 N N . GLY A 1 101 ? -16.423 11.739 7.476 1.00 92.62 101 GLY A N 1
ATOM 765 C CA . GLY A 1 101 ? -16.400 12.993 6.717 1.00 92.62 101 GLY A CA 1
ATOM 766 C C . GLY A 1 101 ? -14.999 13.358 6.210 1.00 92.62 101 GLY A C 1
ATOM 767 O O . GLY A 1 101 ? -14.829 13.661 5.028 1.00 92.62 101 GLY A O 1
ATOM 768 N N . LEU A 1 102 ? -13.982 13.268 7.072 1.00 92.81 102 LEU A N 1
ATOM 769 C CA . LEU A 1 102 ? -12.578 13.488 6.704 1.00 92.81 102 LEU A CA 1
ATOM 770 C C . LEU A 1 102 ? -12.075 12.463 5.684 1.00 92.81 102 LEU A C 1
ATOM 772 O O . LEU A 1 102 ? -11.340 12.832 4.770 1.00 92.81 102 LEU A O 1
ATOM 776 N N . MET A 1 103 ? -12.504 11.205 5.792 1.00 94.75 103 MET A N 1
ATOM 777 C CA . MET A 1 103 ? -12.225 10.176 4.790 1.00 94.75 103 MET A CA 1
ATOM 778 C C . MET A 1 103 ? -12.738 10.588 3.406 1.00 94.75 103 MET A C 1
ATOM 780 O O . MET A 1 103 ? -11.984 10.510 2.438 1.00 94.75 103 MET A O 1
ATOM 784 N N . CYS A 1 104 ? -13.981 11.067 3.295 1.00 94.19 104 CYS A N 1
ATOM 785 C CA . CYS A 1 104 ? -14.534 11.529 2.018 1.00 94.19 104 CYS A CA 1
ATOM 786 C C . CYS A 1 104 ? -13.706 12.671 1.414 1.00 94.19 104 CYS A C 1
ATOM 788 O O . CYS A 1 104 ? -13.396 12.643 0.224 1.00 94.19 104 CYS A O 1
ATOM 790 N N . VAL A 1 105 ? -13.298 13.647 2.233 1.00 94.38 105 VAL A N 1
ATOM 791 C CA . VAL A 1 105 ? -12.426 14.746 1.787 1.00 94.38 105 VAL A CA 1
ATOM 792 C C . VAL A 1 105 ? -11.072 14.211 1.315 1.00 94.38 105 VAL A C 1
ATOM 794 O O . VAL A 1 105 ? -10.614 14.578 0.234 1.00 94.38 105 VAL A O 1
ATOM 797 N N . GLY A 1 106 ? -10.457 13.306 2.080 1.00 91.69 106 GLY A N 1
ATOM 798 C CA . GLY A 1 106 ? -9.186 12.672 1.729 1.00 91.69 106 GLY A CA 1
ATOM 799 C C . GLY A 1 106 ? -9.246 11.918 0.400 1.00 91.69 106 GLY A C 1
ATOM 800 O O . GLY A 1 106 ? -8.343 12.060 -0.419 1.00 91.69 106 GLY A O 1
ATOM 801 N N . ILE A 1 107 ? -10.337 11.192 0.133 1.00 94.19 107 ILE A N 1
ATOM 802 C CA . ILE A 1 107 ? -10.554 10.496 -1.146 1.00 94.19 107 ILE A CA 1
ATOM 803 C C . ILE A 1 107 ? -10.647 11.488 -2.306 1.00 94.19 107 ILE A C 1
ATOM 805 O O . ILE A 1 107 ? -10.037 11.251 -3.347 1.00 94.19 107 ILE A O 1
ATOM 809 N N . VAL A 1 108 ? -11.375 12.598 -2.148 1.00 94.50 108 VAL A N 1
ATOM 810 C CA . VAL A 1 108 ? -11.497 13.622 -3.200 1.00 94.50 108 VAL A CA 1
ATOM 811 C C . VAL A 1 108 ? -10.135 14.237 -3.511 1.00 94.50 108 VAL A C 1
ATOM 813 O O . VAL A 1 108 ? -9.734 14.278 -4.672 1.00 94.50 108 VAL A O 1
ATOM 816 N N . VAL A 1 109 ? -9.391 14.654 -2.484 1.00 92.50 109 VAL A N 1
ATOM 817 C CA . VAL A 1 109 ? -8.059 15.254 -2.653 1.00 92.50 109 VAL A CA 1
ATOM 818 C C . VAL A 1 109 ? -7.077 14.255 -3.269 1.00 92.50 109 VAL A C 1
ATOM 820 O O . VAL A 1 109 ? -6.371 14.599 -4.216 1.00 92.50 109 VAL A O 1
ATOM 823 N N . GLY A 1 110 ? -7.069 13.008 -2.790 1.00 90.38 110 GLY A N 1
ATOM 824 C CA . GLY A 1 110 ? -6.234 11.940 -3.338 1.00 90.38 110 GLY A CA 1
ATOM 825 C C . GLY A 1 110 ? -6.551 11.649 -4.805 1.00 90.38 110 GLY A C 1
ATOM 826 O O . GLY A 1 110 ? -5.644 11.581 -5.630 1.00 90.38 110 GLY A O 1
ATOM 827 N N . SER A 1 111 ? -7.837 11.570 -5.158 1.00 90.25 111 SER A N 1
ATOM 828 C CA . SER A 1 111 ? -8.284 11.320 -6.536 1.00 90.25 111 SER A CA 1
ATOM 829 C C . SER A 1 111 ? -7.896 12.457 -7.481 1.00 90.25 111 SER A C 1
ATOM 831 O O . SER A 1 111 ? -7.432 12.193 -8.587 1.00 90.25 111 SER A O 1
ATOM 833 N N . ILE A 1 112 ? -8.018 13.716 -7.040 1.00 91.62 112 ILE A N 1
ATOM 834 C CA . ILE A 1 112 ? -7.553 14.881 -7.808 1.00 91.62 112 ILE A CA 1
ATOM 835 C C . ILE A 1 112 ? -6.038 14.805 -8.022 1.00 91.62 112 ILE A C 1
ATOM 837 O O . ILE A 1 112 ? -5.575 15.023 -9.137 1.00 91.62 112 ILE A O 1
ATOM 841 N N . GLY A 1 113 ? -5.267 14.457 -6.987 1.00 88.19 113 GLY A N 1
ATOM 842 C CA . GLY A 1 113 ? -3.814 14.313 -7.091 1.00 88.19 113 GLY A CA 1
ATOM 843 C C . GLY A 1 113 ? -3.391 13.269 -8.128 1.00 88.19 113 GLY A C 1
ATOM 844 O O . GLY A 1 113 ? -2.529 13.547 -8.962 1.00 88.19 113 GLY A O 1
ATOM 845 N N . VAL A 1 114 ? -4.037 12.098 -8.127 1.00 89.56 114 VAL A N 1
ATOM 846 C CA . VAL A 1 114 ? -3.783 11.046 -9.126 1.00 89.56 114 VAL A CA 1
ATOM 847 C C . VAL A 1 114 ? -4.215 11.499 -10.519 1.00 89.56 114 VAL A C 1
ATOM 849 O O . VAL A 1 114 ? -3.462 11.320 -11.471 1.00 89.56 114 VAL A O 1
ATOM 852 N N . TRP A 1 115 ? -5.385 12.128 -10.649 1.00 88.88 115 TRP A N 1
ATOM 853 C CA . TRP A 1 115 ? -5.886 12.608 -11.938 1.00 88.88 115 TRP A CA 1
ATOM 854 C C . TRP A 1 115 ? -4.961 13.656 -12.565 1.00 88.88 115 TRP A C 1
ATOM 856 O O . TRP A 1 115 ? -4.633 13.560 -13.745 1.00 88.88 115 TRP A O 1
ATOM 866 N N . VAL A 1 116 ? -4.468 14.611 -11.770 1.00 89.12 116 VAL A N 1
ATOM 867 C CA . VAL A 1 116 ? -3.501 15.614 -12.233 1.00 89.12 116 VAL A CA 1
ATOM 868 C C . VAL A 1 116 ? -2.208 14.946 -12.694 1.00 89.12 116 VAL A C 1
ATOM 870 O O . VAL A 1 116 ? -1.709 15.281 -13.764 1.00 89.12 116 VAL A O 1
ATOM 873 N N . ALA A 1 117 ? -1.689 13.978 -11.937 1.00 85.44 117 ALA A N 1
ATOM 874 C CA . ALA A 1 117 ? -0.471 13.271 -12.317 1.00 85.44 117 ALA A CA 1
ATOM 875 C C . ALA A 1 117 ? -0.634 12.487 -13.629 1.00 85.44 117 ALA A C 1
ATOM 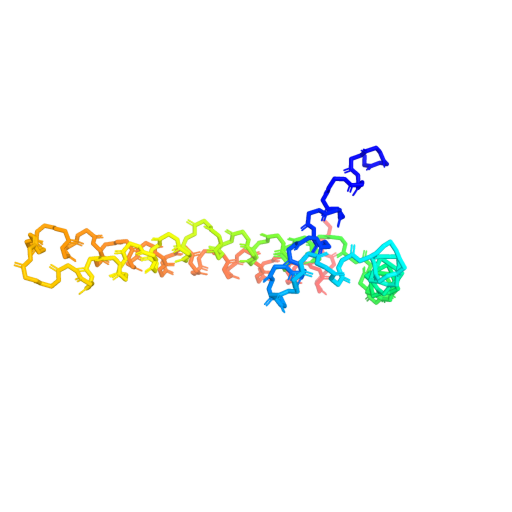877 O O . ALA A 1 117 ? 0.210 12.614 -14.507 1.00 85.44 117 ALA A O 1
ATOM 878 N N . VAL A 1 118 ? -1.744 11.760 -13.795 1.00 83.56 118 VAL A N 1
ATOM 879 C CA . VAL A 1 118 ? -2.041 11.019 -15.033 1.00 83.56 118 VAL A CA 1
ATOM 880 C C . VAL A 1 118 ? -2.218 11.976 -16.212 1.00 83.56 118 VAL A C 1
ATOM 882 O O . VAL A 1 118 ? -1.633 11.766 -17.268 1.00 83.56 118 VAL A O 1
ATOM 885 N N . SER A 1 119 ? -2.959 13.073 -16.032 1.00 83.69 119 SER A N 1
ATOM 886 C CA . SER A 1 119 ? -3.150 14.061 -17.100 1.00 83.69 119 SER A CA 1
ATOM 887 C C . SER A 1 119 ? -1.831 14.712 -17.530 1.00 83.69 119 SER A C 1
ATOM 889 O O . SER A 1 119 ? -1.608 14.939 -18.715 1.00 83.69 119 SER A O 1
ATOM 891 N N . ARG A 1 120 ? -0.907 14.962 -16.595 1.00 78.88 120 ARG A N 1
ATOM 892 C CA . ARG A 1 120 ? 0.403 15.535 -16.919 1.00 78.88 120 ARG A CA 1
ATOM 893 C C . ARG A 1 120 ? 1.242 14.601 -17.794 1.00 78.88 120 ARG A C 1
ATOM 895 O O . ARG A 1 120 ? 1.886 15.079 -18.723 1.00 78.88 120 ARG A O 1
ATOM 902 N N . THR A 1 121 ? 1.164 13.296 -17.541 1.00 71.88 121 THR A N 1
ATOM 903 C CA . THR A 1 121 ? 1.784 12.253 -18.366 1.00 71.88 121 THR A CA 1
ATOM 904 C C . THR A 1 121 ? 1.204 12.211 -19.783 1.00 71.88 121 THR A C 1
ATOM 906 O O . THR A 1 121 ? 1.955 12.115 -20.749 1.00 71.88 121 THR A O 1
ATOM 909 N N . GLU A 1 122 ? -0.120 12.327 -19.939 1.00 66.69 122 GLU A N 1
ATOM 910 C CA . GLU A 1 122 ? -0.770 12.282 -21.260 1.00 66.69 122 GLU A CA 1
ATOM 911 C C . GLU A 1 122 ? -0.503 13.530 -22.122 1.00 66.69 122 GLU A C 1
ATOM 913 O O . GLU A 1 122 ? -0.446 13.429 -23.348 1.00 66.69 122 GLU A O 1
ATOM 918 N N . PHE A 1 123 ? -0.319 14.704 -21.507 1.00 64.19 123 PHE A N 1
ATOM 919 C CA . PHE A 1 123 ? -0.109 15.971 -22.224 1.00 64.19 123 PHE A CA 1
ATOM 920 C C . PHE A 1 123 ? 1.365 16.364 -22.426 1.00 64.19 123 PHE A C 1
ATOM 922 O O . PHE A 1 123 ? 1.621 17.380 -23.072 1.00 64.19 123 PHE A O 1
ATOM 929 N N . GLY A 1 124 ? 2.329 15.583 -21.920 1.00 59.41 124 GLY A N 1
ATOM 930 C CA . GLY A 1 124 ? 3.763 15.779 -22.184 1.00 59.41 124 GLY A CA 1
ATOM 931 C C . GLY A 1 124 ? 4.318 17.138 -21.741 1.00 59.41 124 GLY A C 1
ATOM 932 O O . GLY A 1 124 ? 5.219 17.672 -22.385 1.00 59.41 124 GLY A O 1
ATOM 933 N N . ILE A 1 125 ? 3.745 17.737 -20.690 1.00 58.31 125 ILE A N 1
ATOM 934 C CA . ILE A 1 125 ? 4.258 18.986 -20.115 1.00 58.31 125 ILE A CA 1
ATOM 935 C C . ILE A 1 125 ? 5.210 18.627 -18.973 1.00 58.31 125 ILE A C 1
ATOM 937 O O . ILE A 1 125 ? 4.783 18.453 -17.823 1.00 58.31 125 ILE A O 1
ATOM 941 N N . ASP A 1 126 ? 6.486 18.506 -19.336 1.00 49.81 126 ASP A N 1
ATOM 942 C CA . ASP A 1 126 ? 7.621 18.367 -18.416 1.00 49.81 126 ASP A CA 1
ATOM 943 C C . ASP A 1 126 ? 7.690 19.567 -17.447 1.00 49.81 126 ASP A C 1
ATOM 945 O O . ASP A 1 126 ? 7.840 20.724 -17.907 1.00 49.81 126 ASP A O 1
#

Radius of gyration: 19.78 Å; Cα contacts (8 Å, |Δi|>4): 64; chains: 1; bounding box: 45×44×48 Å

Mean predicted aligned error: 6.87 Å

Sequence (126 aa):
ILFTYPLPFIGVRDGILDILMVPPEKQTSANLNVLTVVILVIISALAVHFDDLGMVNAIGGGSLGTLVVFVFPALMYHGYVKNLDYDATCEQKKEAMFAVGLMCVGIVVGSIGVWVAVSRTEFGID

pLDDT: mean 86.91, std 8.48, range [49.81, 95.06]

InterPro domains:
  IPR013057 Amino acid transporter, transmembrane domain [PF01490] (2-117)

Organism: NCBI:txid265563

Solvent-accessible surface area (backbone atoms only — not comparable to full-atom values): 6934 Å² total; per-residue (Å²): 103,85,88,54,50,61,56,61,50,50,51,51,54,52,50,52,38,59,75,67,64,59,55,73,89,67,66,39,73,68,53,50,50,51,50,49,51,52,54,49,51,51,54,53,55,48,52,76,74,52,79,54,63,65,44,52,42,26,56,51,50,37,50,52,47,36,39,62,69,27,42,50,56,25,51,52,49,35,54,52,52,60,74,37,66,89,77,51,50,75,63,58,57,50,50,31,52,48,37,46,49,51,21,54,53,39,52,53,54,34,51,50,54,31,50,52,42,47,50,41,65,76,69,70,69,128

Secondary structure (DSSP, 8-state):
-TTTTHHHHHHHHHHHHHHTT--GGG--HHHHHHHHHHHHHHHHHHHHH---HHHHHIIIIIHHHHIIIIIHHHHHHHHHHHHTTTT--HHHHHHHHHHHHHHHHHHHHHHHHHHHHHHHHHHT--